Protein AF-A0A7T8IGF6-F1 (afdb_monomer)

InterPro domains:
  IPR009810 Late nodulin domain [PF07127] (1-56)

Structure (mmCIF, N/CA/C/O backbone):
data_AF-A0A7T8IGF6-F1
#
_entry.id   AF-A0A7T8IGF6-F1
#
loop_
_atom_site.group_PDB
_atom_site.id
_atom_site.type_symbol
_atom_site.label_atom_id
_atom_site.label_alt_id
_atom_site.label_comp_id
_atom_site.label_asym_id
_atom_site.label_entity_id
_atom_site.label_seq_id
_atom_site.pdbx_PDB_ins_code
_atom_site.Cartn_x
_atom_site.Cartn_y
_atom_site.Cartn_z
_atom_site.occupancy
_atom_site.B_iso_or_equiv
_atom_site.auth_seq_id
_atom_site.auth_comp_id
_atom_site.auth_asym_id
_atom_site.auth_atom_id
_atom_site.pdbx_PDB_model_num
ATOM 1 N N . MET A 1 1 ? -26.506 0.118 33.255 1.00 61.59 1 MET A N 1
ATOM 2 C CA . MET A 1 1 ? -25.620 -0.959 32.751 1.00 61.59 1 MET A CA 1
ATOM 3 C C . MET A 1 1 ? -25.894 -1.337 31.294 1.00 61.59 1 MET A C 1
ATOM 5 O O . MET A 1 1 ? -24.981 -1.225 30.493 1.00 61.59 1 MET A O 1
ATOM 9 N N . VAL A 1 2 ? -27.130 -1.683 30.903 1.00 70.88 2 VAL A N 1
ATOM 10 C CA . VAL A 1 2 ? -27.473 -2.127 29.525 1.00 70.88 2 VAL A CA 1
ATOM 11 C C . VAL A 1 2 ? -27.045 -1.148 28.414 1.00 70.88 2 VAL A C 1
ATOM 13 O O . VAL A 1 2 ? -26.568 -1.573 27.366 1.00 70.88 2 VAL A O 1
ATOM 16 N N . LYS A 1 3 ? -27.153 0.169 28.645 1.00 73.19 3 LYS A N 1
ATOM 17 C CA . LYS A 1 3 ? -26.713 1.200 27.681 1.00 73.19 3 LYS A CA 1
ATOM 18 C C . LYS A 1 3 ? -25.194 1.199 27.446 1.00 73.19 3 LYS A C 1
ATOM 20 O O . LYS A 1 3 ? -24.758 1.370 26.315 1.00 73.19 3 LYS A O 1
ATOM 25 N N . ILE A 1 4 ? -24.406 0.966 28.497 1.00 76.12 4 ILE A N 1
ATOM 26 C CA . ILE A 1 4 ? -22.937 0.907 28.415 1.00 76.12 4 ILE A CA 1
ATOM 27 C C . ILE A 1 4 ? -22.520 -0.357 27.657 1.00 76.12 4 ILE A C 1
ATOM 29 O O . ILE A 1 4 ? -21.693 -0.282 26.757 1.00 76.12 4 ILE A O 1
ATOM 33 N N . ILE A 1 5 ? -23.168 -1.490 27.945 1.00 75.81 5 ILE A N 1
ATOM 34 C CA . ILE A 1 5 ? -22.920 -2.766 27.257 1.00 75.81 5 ILE A CA 1
ATOM 35 C C . ILE A 1 5 ? -23.191 -2.636 25.751 1.00 75.81 5 ILE A C 1
ATOM 37 O O . ILE A 1 5 ? -22.367 -3.057 24.944 1.00 75.81 5 ILE A O 1
ATOM 41 N N . LYS A 1 6 ? -24.298 -1.985 25.362 1.00 77.00 6 LYS A N 1
ATOM 42 C CA . LYS A 1 6 ? -24.599 -1.697 23.949 1.00 77.00 6 LYS A CA 1
ATOM 43 C C . LYS A 1 6 ? -23.544 -0.803 23.292 1.00 77.00 6 LYS A C 1
ATOM 45 O O . LYS A 1 6 ? -23.149 -1.079 22.166 1.00 77.00 6 LYS A O 1
ATOM 50 N N . SER A 1 7 ? -23.071 0.229 23.992 1.00 81.88 7 SER A N 1
ATOM 51 C CA . SER A 1 7 ? -22.035 1.138 23.478 1.00 81.88 7 SER A CA 1
ATOM 52 C C . SER A 1 7 ? -20.714 0.410 23.208 1.00 81.88 7 SER A C 1
ATOM 54 O O . SER A 1 7 ? -20.148 0.517 22.122 1.00 81.88 7 SER A O 1
ATOM 56 N N . VAL A 1 8 ? -20.270 -0.418 24.159 1.00 88.31 8 VAL A N 1
ATOM 57 C CA . VAL A 1 8 ? -19.057 -1.237 24.017 1.00 88.31 8 VAL A CA 1
ATOM 58 C C . VAL A 1 8 ? -19.186 -2.209 22.843 1.00 88.31 8 VAL A C 1
ATOM 60 O O . VAL A 1 8 ? -18.247 -2.359 22.068 1.00 88.31 8 VAL A O 1
ATOM 63 N N . HIS A 1 9 ? -20.359 -2.819 22.658 1.00 86.81 9 HIS A N 1
ATOM 64 C CA . HIS A 1 9 ? -20.613 -3.713 21.527 1.00 86.81 9 HIS A CA 1
ATOM 65 C C . HIS A 1 9 ? -20.476 -3.012 20.174 1.00 86.81 9 HIS A C 1
ATOM 67 O O . HIS A 1 9 ? -19.834 -3.544 19.272 1.00 86.81 9 HIS A O 1
ATOM 73 N N . VAL A 1 10 ? -21.036 -1.807 20.040 1.00 90.44 10 VAL A N 1
ATOM 74 C CA . VAL A 1 10 ? -20.916 -1.011 18.812 1.00 90.44 10 VAL A CA 1
ATOM 75 C C . VAL A 1 10 ? -19.454 -0.641 18.558 1.00 90.44 10 VAL A C 1
ATOM 77 O O . VAL A 1 10 ? -18.975 -0.807 17.441 1.00 90.44 10 VAL A O 1
ATOM 80 N N . MET A 1 11 ? -18.715 -0.226 19.593 1.00 90.69 11 MET A N 1
ATOM 81 C CA . MET A 1 11 ? -17.292 0.108 19.476 1.00 90.69 11 MET A CA 1
ATOM 82 C C . MET A 1 11 ? -16.450 -1.089 19.012 1.00 90.69 11 MET A C 1
ATOM 84 O O . MET A 1 11 ? -15.620 -0.947 18.119 1.00 90.69 11 MET A O 1
ATOM 88 N N . ILE A 1 12 ? -16.695 -2.279 19.567 1.00 92.25 12 ILE A N 1
ATOM 89 C CA . ILE A 1 12 ? -16.022 -3.516 19.145 1.00 92.25 12 ILE A CA 1
ATOM 90 C C . ILE A 1 12 ? -16.341 -3.826 17.680 1.00 92.25 12 ILE A C 1
ATOM 92 O O . ILE A 1 12 ? -15.435 -4.148 16.915 1.00 92.25 12 ILE A O 1
ATOM 96 N N . LEU A 1 13 ? -17.603 -3.680 17.266 1.00 92.44 13 LEU A N 1
ATOM 97 C CA . LEU A 1 13 ? -18.005 -3.885 15.874 1.00 92.44 13 LEU A CA 1
ATOM 98 C C . LEU A 1 13 ? -17.250 -2.944 14.927 1.00 92.44 13 LEU A C 1
ATOM 100 O O . LEU A 1 13 ? -16.727 -3.392 13.909 1.00 92.44 13 LEU A O 1
ATOM 104 N N . PHE A 1 14 ? -17.136 -1.664 15.293 1.00 90.88 14 PHE A N 1
ATOM 105 C CA . PHE A 1 14 ? -16.354 -0.684 14.538 1.00 90.88 14 PHE A CA 1
ATOM 106 C C . PHE A 1 14 ? -14.878 -1.065 14.445 1.00 90.88 14 PHE A C 1
ATOM 108 O O . PHE A 1 14 ? -14.306 -0.969 13.363 1.00 90.88 14 PHE A O 1
ATOM 115 N N . LEU A 1 15 ? -14.266 -1.533 15.535 1.00 91.06 15 LEU A N 1
ATOM 116 C CA . LEU A 1 15 ? -12.868 -1.973 15.531 1.00 91.06 15 LEU A CA 1
ATOM 117 C C . LEU A 1 15 ? -12.654 -3.193 14.627 1.00 91.06 15 LEU A C 1
ATOM 119 O O . LEU A 1 15 ? -11.678 -3.231 13.881 1.00 91.06 15 LEU A O 1
ATOM 123 N N . ILE A 1 16 ? -13.577 -4.159 14.641 1.00 91.44 16 ILE A N 1
ATOM 124 C CA . ILE A 1 16 ? -13.520 -5.336 13.762 1.00 91.44 16 ILE A CA 1
ATOM 125 C C . ILE A 1 16 ? -13.637 -4.910 12.295 1.00 91.44 16 ILE A C 1
ATOM 127 O O . ILE A 1 16 ? -12.814 -5.306 11.472 1.00 91.44 16 ILE A O 1
ATOM 131 N N . LEU A 1 17 ? -14.621 -4.068 11.966 1.00 88.44 17 LEU A N 1
ATOM 132 C CA . LEU A 1 17 ? -14.797 -3.524 10.616 1.00 88.44 17 LEU A CA 1
ATOM 133 C C . LEU A 1 17 ? -13.562 -2.743 10.158 1.00 88.44 17 LEU A C 1
ATOM 135 O O . LEU A 1 17 ? -13.073 -2.961 9.052 1.00 88.44 17 LEU A O 1
ATOM 139 N N . PHE A 1 18 ? -13.020 -1.884 11.019 1.00 87.88 18 PHE A N 1
ATOM 140 C CA . PHE A 1 18 ? -11.814 -1.114 10.736 1.00 87.88 18 PHE A CA 1
ATOM 141 C C . PHE A 1 18 ? -10.601 -2.016 10.498 1.00 87.88 18 PHE A C 1
ATOM 143 O O . PHE A 1 18 ? -9.830 -1.769 9.571 1.00 87.88 18 PHE A O 1
ATOM 150 N N . HIS A 1 19 ? -10.451 -3.086 11.280 1.00 84.31 19 HIS A N 1
ATOM 151 C CA . HIS A 1 19 ? -9.385 -4.064 11.095 1.00 84.31 19 HIS A CA 1
ATOM 152 C C . HIS A 1 19 ? -9.522 -4.809 9.763 1.00 84.31 19 HIS A C 1
ATOM 154 O O . HIS A 1 19 ? -8.536 -4.955 9.051 1.00 84.31 19 HIS A O 1
ATOM 160 N N . VAL A 1 20 ? -10.729 -5.241 9.385 1.00 84.50 20 VAL A N 1
ATOM 161 C CA . VAL A 1 20 ? -10.967 -5.919 8.096 1.00 84.50 20 VAL A CA 1
ATOM 162 C C . VAL A 1 20 ? -10.687 -4.983 6.924 1.00 84.50 20 VAL A C 1
ATOM 164 O O . VAL A 1 20 ? -10.003 -5.368 5.980 1.00 84.50 20 VAL A O 1
ATOM 167 N N . VAL A 1 21 ? -11.171 -3.742 6.985 1.00 81.62 21 VAL A N 1
ATOM 168 C CA . VAL A 1 21 ? -10.915 -2.738 5.945 1.00 81.62 21 VAL A CA 1
ATOM 169 C C . VAL A 1 21 ? -9.424 -2.431 5.853 1.00 81.62 21 VAL A C 1
ATOM 171 O O . VAL A 1 21 ? -8.878 -2.413 4.753 1.00 81.62 21 VAL A O 1
ATOM 174 N N . SER A 1 22 ? -8.752 -2.257 6.991 1.00 76.81 22 SER A N 1
ATOM 175 C CA . SER A 1 22 ? -7.308 -2.031 7.026 1.00 76.81 22 SER A CA 1
ATOM 176 C C . SER A 1 22 ? -6.549 -3.228 6.476 1.00 76.81 22 SER A C 1
ATOM 178 O O . SER A 1 22 ? -5.685 -3.025 5.648 1.00 76.81 22 SER A O 1
ATOM 180 N N . ASP A 1 23 ? -6.886 -4.465 6.839 1.00 74.06 23 ASP A N 1
ATOM 181 C CA . ASP A 1 23 ? -6.241 -5.669 6.303 1.00 74.06 23 ASP A CA 1
ATOM 182 C C . ASP A 1 23 ? -6.463 -5.810 4.792 1.00 74.06 23 ASP A C 1
ATOM 184 O O . ASP A 1 23 ? -5.529 -6.133 4.071 1.00 74.06 23 ASP A O 1
ATOM 188 N N . VAL A 1 24 ? -7.653 -5.495 4.275 1.00 69.88 24 VAL A N 1
ATOM 189 C CA . VAL A 1 24 ? -7.927 -5.529 2.829 1.00 69.88 24 VAL A CA 1
ATOM 190 C C . VAL A 1 24 ? -7.177 -4.422 2.090 1.00 69.88 24 VAL A C 1
ATOM 192 O O . VAL A 1 24 ? -6.608 -4.684 1.032 1.00 69.88 24 VAL A O 1
ATOM 195 N N . ILE A 1 25 ? -7.150 -3.199 2.625 1.00 65.25 25 ILE A N 1
ATOM 196 C CA . ILE A 1 25 ? -6.417 -2.071 2.035 1.00 65.25 25 ILE A CA 1
ATOM 197 C C . ILE A 1 25 ? -4.909 -2.300 2.141 1.00 65.25 25 ILE A C 1
ATOM 199 O O . ILE A 1 25 ? -4.197 -2.044 1.180 1.00 65.25 25 ILE A O 1
ATOM 203 N N . LEU A 1 26 ? -4.419 -2.825 3.263 1.00 57.69 26 LEU A N 1
ATOM 204 C CA . LEU A 1 26 ? -3.007 -3.096 3.509 1.00 57.69 26 LEU A CA 1
ATOM 205 C C . LEU A 1 26 ? -2.533 -4.329 2.733 1.00 57.69 26 LEU A C 1
ATOM 207 O O . LEU A 1 26 ? -1.438 -4.296 2.202 1.00 57.69 26 LEU A O 1
ATOM 211 N N . LYS A 1 27 ? -3.346 -5.380 2.565 1.00 54.56 27 LYS A N 1
ATOM 212 C CA . LYS A 1 27 ? -3.014 -6.526 1.693 1.00 54.56 27 LYS A CA 1
ATOM 213 C C . LYS A 1 27 ? -3.136 -6.204 0.209 1.00 54.56 27 LYS A C 1
ATOM 215 O O . LYS A 1 27 ? -2.405 -6.790 -0.580 1.00 54.56 27 LYS A O 1
ATOM 220 N N . LYS A 1 28 ? -4.037 -5.296 -0.190 1.00 49.94 28 LYS A N 1
ATOM 221 C CA . LYS A 1 28 ? -4.038 -4.733 -1.554 1.00 49.94 28 LYS A CA 1
ATOM 222 C C . LYS A 1 28 ? -2.916 -3.710 -1.763 1.00 49.94 28 LYS A C 1
ATOM 224 O O . LYS A 1 28 ? -2.487 -3.532 -2.896 1.00 49.94 28 LYS A O 1
ATOM 229 N N . GLY A 1 29 ? -2.490 -3.033 -0.699 1.00 48.00 29 GLY A N 1
ATOM 230 C CA . GLY A 1 29 ? -1.467 -1.984 -0.689 1.00 48.00 29 GLY A CA 1
ATOM 231 C C . GLY A 1 29 ? -0.048 -2.493 -0.434 1.00 48.00 29 GLY A C 1
ATOM 232 O O . GLY A 1 29 ? 0.914 -1.799 -0.752 1.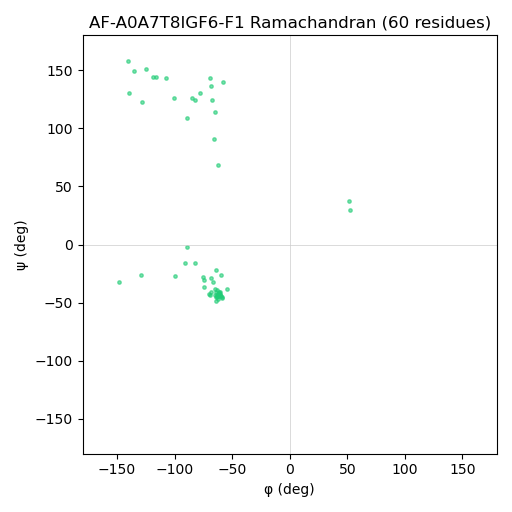00 48.00 29 GLY A O 1
ATOM 233 N N . GLU A 1 30 ? 0.118 -3.719 0.070 1.00 53.19 30 GLU A N 1
ATOM 234 C CA . GLU A 1 30 ? 1.332 -4.495 -0.130 1.00 53.19 30 GLU A CA 1
ATOM 235 C C . GLU A 1 30 ? 1.379 -4.782 -1.628 1.00 53.19 30 GLU A C 1
ATOM 237 O O . GLU A 1 30 ? 0.820 -5.766 -2.111 1.00 53.19 30 GLU A O 1
ATOM 242 N N . PHE A 1 31 ? 2.023 -3.886 -2.371 1.00 63.03 31 PHE A N 1
ATOM 243 C CA . PHE A 1 31 ? 2.467 -4.097 -3.739 1.00 63.03 31 PHE A CA 1
ATOM 244 C C . PHE A 1 31 ? 3.487 -5.240 -3.745 1.00 63.03 31 PHE A C 1
ATOM 246 O O . PHE A 1 31 ? 4.692 -5.032 -3.908 1.00 63.03 31 PHE A O 1
ATOM 253 N N . ARG A 1 32 ? 2.998 -6.451 -3.464 1.00 67.94 32 ARG A N 1
ATOM 254 C CA . ARG A 1 32 ? 3.761 -7.681 -3.519 1.00 67.94 32 ARG A CA 1
ATOM 255 C C . ARG A 1 32 ? 4.135 -7.866 -4.964 1.00 67.94 32 ARG A C 1
ATOM 257 O O . ARG A 1 32 ? 3.285 -8.034 -5.831 1.00 67.94 32 ARG A O 1
ATOM 264 N N . CYS A 1 33 ? 5.422 -7.788 -5.188 1.00 76.94 33 CYS A N 1
ATOM 265 C CA . CYS A 1 33 ? 6.032 -7.980 -6.475 1.00 76.94 33 CYS A CA 1
ATOM 266 C C . CYS A 1 33 ? 6.912 -9.212 -6.378 1.00 76.94 33 CYS A C 1
ATOM 268 O O . CYS A 1 33 ? 7.532 -9.453 -5.344 1.00 76.94 33 CYS A O 1
ATOM 270 N N . PHE A 1 34 ? 6.977 -9.990 -7.442 1.00 81.25 34 PHE A N 1
ATOM 271 C CA . PHE A 1 34 ? 8.007 -11.012 -7.587 1.00 81.25 34 PHE A CA 1
ATOM 272 C C . PHE A 1 34 ? 9.129 -10.493 -8.482 1.00 81.25 34 PHE A C 1
ATOM 274 O O . PHE A 1 34 ? 10.282 -10.895 -8.314 1.00 81.25 34 PHE A O 1
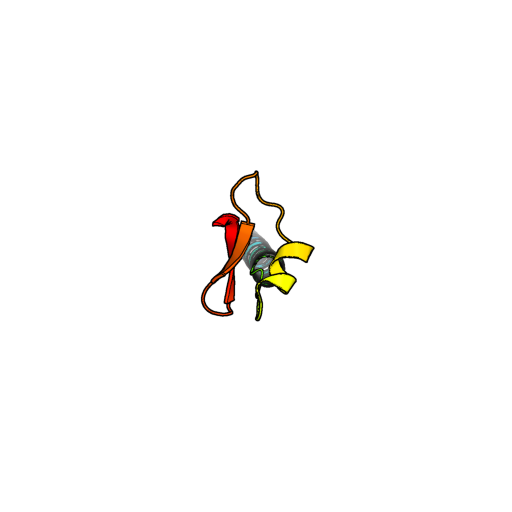ATOM 281 N N . GLU A 1 35 ? 8.788 -9.558 -9.374 1.00 82.38 35 GLU A N 1
ATOM 282 C CA . GLU A 1 35 ? 9.665 -8.990 -10.390 1.00 82.38 35 GLU A CA 1
ATOM 283 C C . GLU A 1 35 ? 9.420 -7.476 -10.542 1.00 82.38 35 GLU A C 1
ATOM 285 O O . GLU A 1 35 ? 8.345 -6.963 -10.230 1.00 82.38 35 GLU A O 1
ATOM 290 N N . ASP A 1 36 ? 10.402 -6.732 -11.061 1.00 81.31 36 ASP A N 1
ATOM 291 C CA . ASP A 1 36 ? 10.296 -5.271 -11.258 1.00 81.31 36 ASP A CA 1
ATOM 292 C C . ASP A 1 36 ? 9.134 -4.867 -12.192 1.00 81.31 36 ASP A C 1
ATOM 294 O O . ASP A 1 36 ? 8.589 -3.761 -12.102 1.00 81.31 36 ASP A O 1
ATOM 298 N N . ALA A 1 37 ? 8.736 -5.768 -13.096 1.00 79.50 37 ALA A N 1
ATOM 299 C CA . ALA A 1 37 ? 7.625 -5.565 -14.020 1.00 79.50 37 ALA A CA 1
ATOM 300 C C . ALA A 1 37 ? 6.261 -5.535 -13.313 1.00 79.50 37 ALA A C 1
ATOM 302 O O . ALA A 1 37 ? 5.354 -4.841 -13.779 1.00 79.50 37 ALA A O 1
ATOM 303 N N . ASP A 1 38 ? 6.119 -6.231 -12.178 1.00 78.31 38 ASP A N 1
ATOM 304 C CA . ASP A 1 38 ? 4.905 -6.158 -11.364 1.00 78.31 38 ASP A CA 1
ATOM 305 C C . ASP A 1 38 ? 4.711 -4.728 -10.867 1.00 78.31 38 ASP A C 1
ATOM 307 O O . ASP A 1 38 ? 3.620 -4.179 -10.983 1.00 78.31 38 ASP A O 1
ATOM 311 N N . CYS A 1 39 ? 5.794 -4.078 -10.428 1.00 78.56 39 CYS A N 1
ATOM 312 C CA . CYS A 1 39 ? 5.763 -2.721 -9.893 1.00 78.56 39 CYS A CA 1
ATOM 313 C C . CYS A 1 39 ? 5.393 -1.658 -10.929 1.00 78.56 39 CYS A C 1
ATOM 315 O O . CYS A 1 39 ? 4.709 -0.696 -10.589 1.00 78.56 39 CYS A O 1
ATOM 317 N N . HIS A 1 40 ? 5.765 -1.843 -12.197 1.00 73.38 40 HIS A N 1
ATOM 318 C CA . HIS A 1 40 ? 5.421 -0.901 -13.268 1.00 73.38 40 HIS A CA 1
ATOM 319 C C . HIS A 1 40 ? 3.910 -0.797 -13.531 1.00 73.38 40 HIS A C 1
ATOM 321 O O . HIS A 1 40 ? 3.455 0.209 -14.069 1.00 73.38 40 HIS A O 1
ATOM 327 N N . LYS A 1 41 ? 3.119 -1.812 -13.153 1.00 67.00 41 LYS A N 1
ATOM 328 C CA . LYS A 1 41 ? 1.656 -1.814 -13.340 1.00 67.00 41 LYS A CA 1
ATOM 329 C C . LYS A 1 41 ? 0.899 -1.050 -12.251 1.00 67.00 41 LYS A C 1
ATOM 331 O O . LYS A 1 41 ? -0.282 -0.766 -12.420 1.00 67.00 41 LYS A O 1
ATOM 336 N N . ILE A 1 42 ? 1.559 -0.771 -11.132 1.00 69.12 42 ILE A N 1
ATOM 337 C CA . ILE A 1 42 ? 0.921 -0.361 -9.872 1.00 69.12 42 ILE A CA 1
ATOM 338 C C . ILE A 1 42 ? 1.544 0.902 -9.277 1.00 69.12 42 ILE A C 1
ATOM 340 O O . ILE A 1 42 ? 0.855 1.636 -8.573 1.00 69.12 42 ILE A O 1
ATOM 344 N N . LEU A 1 43 ? 2.817 1.176 -9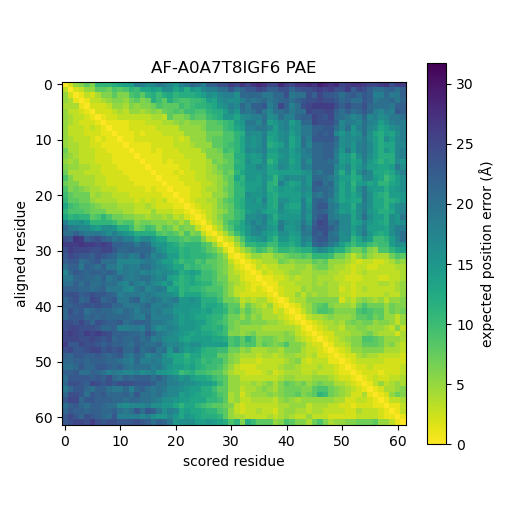.566 1.00 73.19 43 LEU A N 1
ATOM 345 C CA . LEU A 1 43 ? 3.564 2.297 -9.012 1.00 73.19 43 LEU A CA 1
ATOM 346 C C . LEU A 1 43 ? 4.222 3.106 -10.135 1.00 73.19 43 LEU A C 1
ATOM 348 O O . LEU A 1 43 ? 5.024 2.582 -10.906 1.00 73.19 43 LEU A O 1
ATOM 352 N N . PHE A 1 44 ? 3.909 4.399 -10.200 1.00 78.19 44 PHE A N 1
ATOM 353 C CA . PHE A 1 44 ? 4.556 5.349 -11.103 1.00 78.19 44 PHE A CA 1
ATOM 354 C C . PHE A 1 44 ? 5.601 6.159 -10.328 1.00 78.19 44 PHE A C 1
ATOM 356 O O . PHE A 1 44 ? 5.277 6.755 -9.302 1.00 78.19 44 PHE A O 1
ATOM 363 N N . CYS A 1 45 ? 6.845 6.182 -10.807 1.00 80.06 45 CYS A N 1
ATOM 364 C CA . CYS A 1 45 ? 7.944 6.920 -10.180 1.00 80.06 45 CYS A CA 1
ATOM 365 C C . CYS A 1 45 ? 8.308 8.157 -11.002 1.00 80.06 45 CYS A C 1
ATOM 367 O O . CYS A 1 45 ? 8.290 8.122 -12.234 1.00 80.06 45 CYS A O 1
ATOM 369 N N . SER A 1 46 ? 8.669 9.245 -10.321 1.00 83.00 46 SER A N 1
ATOM 370 C CA . SER A 1 46 ? 9.183 10.446 -10.980 1.00 83.00 46 SER A CA 1
ATOM 371 C C . SER A 1 46 ? 10.569 10.178 -11.587 1.00 83.00 46 SER A C 1
ATOM 373 O O . SER A 1 46 ? 11.415 9.592 -10.907 1.00 83.00 46 SER A O 1
ATOM 375 N N . PRO A 1 47 ? 10.851 10.629 -12.824 1.00 81.62 47 PRO A N 1
ATOM 376 C CA . PRO A 1 47 ? 12.183 10.506 -13.420 1.00 81.62 47 PRO A CA 1
ATOM 377 C C . PRO A 1 47 ? 13.253 11.200 -12.549 1.00 81.62 47 PRO A C 1
ATOM 379 O O . PRO A 1 47 ? 12.979 12.298 -12.059 1.00 81.62 47 PRO A O 1
ATOM 382 N N . PRO A 1 48 ? 14.465 10.629 -12.363 1.00 81.38 48 PRO A N 1
ATOM 383 C CA . PRO A 1 48 ? 15.032 9.450 -13.034 1.00 81.38 48 PRO A CA 1
ATOM 384 C C . PRO A 1 48 ? 14.735 8.101 -12.355 1.00 81.38 48 PRO A C 1
ATOM 386 O O . PRO A 1 48 ? 15.163 7.064 -12.869 1.00 81.38 48 PRO A O 1
ATOM 389 N N . SER A 1 49 ? 14.039 8.100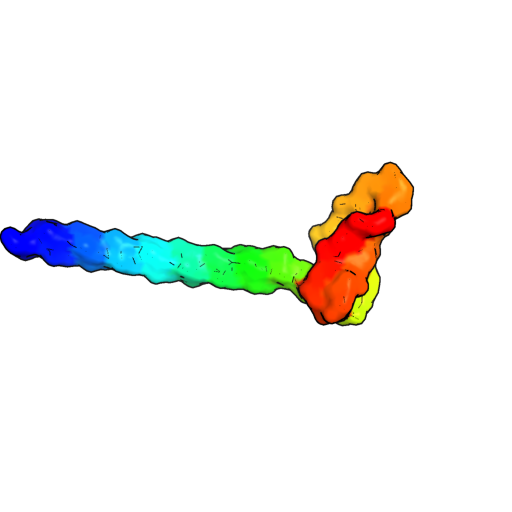 -11.218 1.00 82.00 49 SER A N 1
ATOM 390 C CA . SER A 1 49 ? 13.792 6.895 -10.428 1.00 82.00 49 SER A CA 1
ATOM 391 C C . SER A 1 49 ? 12.845 5.933 -11.140 1.00 82.00 49 SER A C 1
ATOM 393 O O . SER A 1 49 ? 11.892 6.344 -11.807 1.00 82.00 49 SER A O 1
ATOM 395 N N . LYS A 1 50 ? 13.094 4.630 -10.986 1.00 82.81 50 LYS A N 1
ATOM 396 C CA . LYS A 1 50 ? 12.268 3.569 -11.580 1.00 82.81 50 LYS A CA 1
ATOM 397 C C . LYS A 1 50 ? 11.663 2.688 -10.488 1.00 82.81 50 LYS A C 1
ATOM 399 O O . LYS A 1 50 ? 12.329 2.425 -9.485 1.00 82.81 50 LYS A O 1
ATOM 404 N N . PRO A 1 51 ? 10.421 2.209 -10.666 1.00 83.31 51 PRO A N 1
ATOM 405 C CA . PRO A 1 51 ? 9.825 1.279 -9.723 1.00 83.31 51 PRO A CA 1
ATOM 406 C C . PRO A 1 51 ? 10.577 -0.055 -9.795 1.00 83.31 51 PRO A C 1
ATOM 408 O O . PRO A 1 51 ? 10.720 -0.644 -10.867 1.00 83.31 51 PRO A O 1
ATOM 411 N N . ARG A 1 52 ? 11.073 -0.515 -8.647 1.00 83.44 52 ARG A N 1
ATOM 412 C CA . ARG A 1 52 ? 11.763 -1.793 -8.465 1.00 83.44 52 ARG A CA 1
ATOM 413 C C . ARG A 1 52 ? 11.108 -2.619 -7.376 1.00 83.44 52 ARG A C 1
ATOM 415 O O . ARG A 1 52 ? 10.561 -2.087 -6.411 1.00 83.44 52 ARG A O 1
ATOM 422 N N . CYS A 1 53 ? 11.229 -3.927 -7.519 1.00 85.19 53 CYS A N 1
ATOM 423 C CA . CYS A 1 53 ? 10.793 -4.892 -6.544 1.00 85.19 53 CYS A CA 1
ATOM 424 C C . CYS A 1 53 ? 11.901 -5.198 -5.533 1.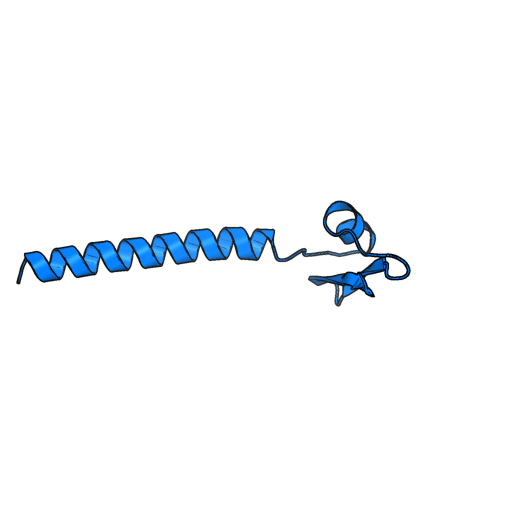00 85.19 53 CYS A C 1
ATOM 426 O O . CYS A 1 53 ? 12.887 -5.874 -5.827 1.00 85.19 53 CYS A O 1
ATOM 428 N N . LEU A 1 54 ? 11.722 -4.735 -4.300 1.00 82.94 54 LEU A N 1
ATOM 429 C CA . LEU A 1 54 ? 12.621 -5.018 -3.194 1.00 82.94 54 LEU A CA 1
ATOM 430 C C . LEU A 1 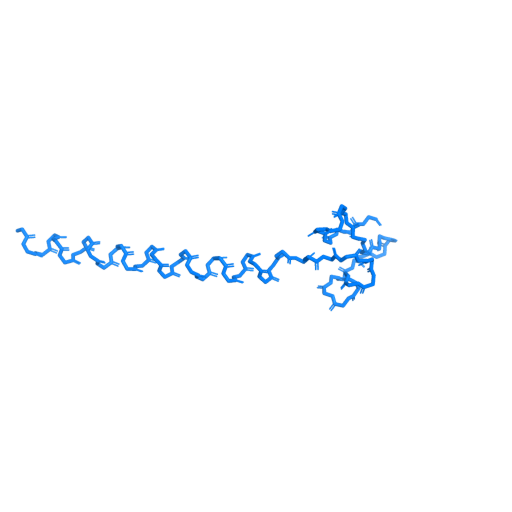54 ? 12.250 -6.351 -2.536 1.00 82.94 54 LEU A C 1
ATOM 432 O O . LEU A 1 54 ? 11.111 -6.558 -2.107 1.00 82.94 54 LEU A O 1
ATOM 436 N N . ASN A 1 55 ? 13.236 -7.246 -2.419 1.00 77.44 55 ASN A N 1
ATOM 437 C CA . ASN A 1 55 ? 13.127 -8.527 -1.711 1.00 77.44 55 ASN A CA 1
ATOM 438 C C . ASN A 1 55 ? 11.938 -9.402 -2.144 1.00 77.44 55 ASN A C 1
ATOM 440 O O . ASN A 1 55 ? 11.419 -10.165 -1.330 1.00 77.44 55 ASN A O 1
ATOM 444 N N . LYS A 1 56 ? 11.502 -9.290 -3.409 1.00 77.88 56 LYS A N 1
ATOM 445 C CA . LYS A 1 56 ? 10.328 -10.009 -3.940 1.00 77.88 56 LYS A CA 1
ATOM 446 C C . LYS A 1 56 ? 9.082 -9.822 -3.068 1.0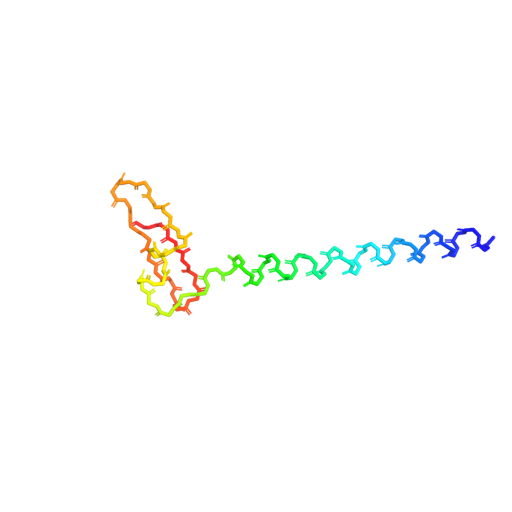0 77.88 56 LYS A C 1
ATOM 448 O O . LYS A 1 56 ? 8.344 -10.772 -2.798 1.00 77.88 56 LYS A O 1
ATOM 453 N N . ARG A 1 57 ? 8.910 -8.612 -2.530 1.00 76.94 57 ARG A N 1
ATOM 454 C CA . ARG A 1 57 ? 7.868 -8.359 -1.537 1.00 76.94 57 ARG A CA 1
ATOM 455 C C . ARG A 1 57 ? 7.293 -6.956 -1.566 1.00 76.94 57 ARG A C 1
ATOM 457 O O . ARG A 1 57 ? 6.111 -6.822 -1.275 1.00 76.94 57 ARG A O 1
ATOM 464 N N . TYR A 1 58 ? 8.079 -5.941 -1.923 1.00 81.44 58 TYR A N 1
ATOM 465 C CA . TYR A 1 58 ? 7.603 -4.557 -1.907 1.00 81.44 58 TYR A CA 1
ATOM 466 C C . TYR A 1 58 ? 8.113 -3.776 -3.113 1.00 81.44 58 TYR A C 1
ATOM 468 O O . TYR A 1 58 ? 9.314 -3.755 -3.373 1.00 81.44 58 TYR A O 1
ATOM 476 N N . CYS A 1 59 ? 7.218 -3.082 -3.807 1.00 79.06 59 CYS A N 1
ATOM 477 C CA . CYS A 1 59 ? 7.597 -2.106 -4.821 1.00 79.06 59 CYS A CA 1
ATOM 478 C C . CYS A 1 59 ? 8.062 -0.790 -4.194 1.00 79.06 59 CYS A C 1
ATOM 480 O O . CYS A 1 59 ? 7.355 -0.216 -3.368 1.00 79.06 59 CYS A O 1
ATOM 482 N N . LEU A 1 60 ? 9.218 -0.287 -4.624 1.00 82.00 60 LEU A N 1
ATOM 483 C CA . LEU A 1 60 ? 9.788 1.000 -4.218 1.0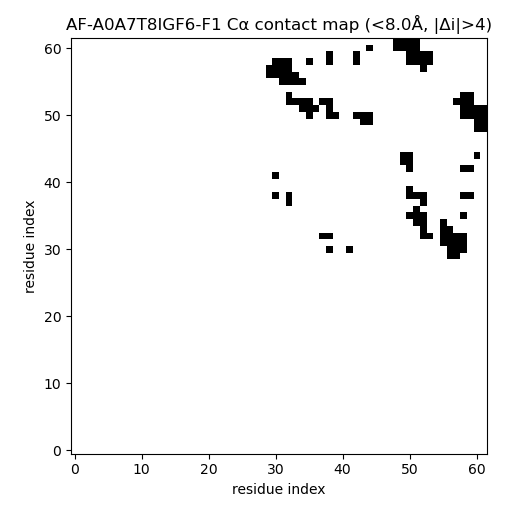0 82.00 60 LEU A CA 1
ATOM 484 C C . LEU A 1 60 ? 10.324 1.749 -5.440 1.00 82.00 60 LEU A C 1
ATOM 486 O O . LEU A 1 60 ? 10.783 1.135 -6.401 1.00 82.00 60 LEU A O 1
ATOM 490 N N . CYS A 1 61 ? 10.296 3.078 -5.397 1.00 80.31 61 CYS A N 1
ATOM 491 C CA . CYS A 1 61 ? 10.998 3.906 -6.373 1.00 80.31 61 CYS A CA 1
ATOM 492 C C . CYS A 1 61 ? 12.466 4.023 -5.966 1.00 80.31 61 CYS A C 1
ATOM 494 O O . CYS A 1 61 ? 12.750 4.445 -4.845 1.00 80.31 61 CYS A O 1
ATOM 496 N N . ASN A 1 62 ? 13.373 3.659 -6.869 1.00 74.38 62 ASN A N 1
ATOM 497 C CA . ASN A 1 62 ? 14.815 3.824 -6.696 1.00 74.38 62 ASN A CA 1
ATOM 498 C C . ASN A 1 62 ? 15.379 4.618 -7.872 1.00 74.38 62 ASN A C 1
ATOM 500 O O . ASN A 1 62 ? 15.191 4.169 -9.027 1.00 74.38 62 ASN A O 1
#

Solvent-accessible surface area (backbone atoms only — not comparable to full-atom values): 3458 Å² total; per-residue (Å²): 109,72,70,58,56,52,51,54,51,53,54,51,51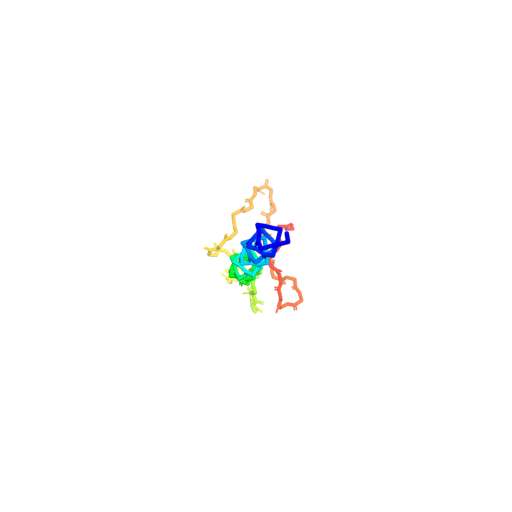,51,50,54,53,51,49,54,53,46,51,54,52,48,61,68,61,47,46,64,11,82,41,42,71,54,19,62,78,78,45,90,46,68,85,91,32,42,38,32,36,47,90,53,44,36,53,43,70,85

pLDDT: mean 77.62, std 10.23, range [48.0, 92.44]

Foldseek 3Di:
DVVVVVVVVVVVVVVVVVVVVCCVCVVVVFLQAQFQVSQVVPDDDDPPWGWTDDPSTHTDTD

Sequence (62 aa):
MVKIIKSVHVMILFLILFHVVSDVILKKGEFRCFEDADCHKILFCSPPSKPRCLNKRYCLCN

Radius of gyration: 19.21 Å; Cα contacts (8 Å, |Δi|>4): 62; chains: 1; bounding box: 42×22×47 Å

Secondary structure (DSSP, 8-state):
-HHHHHHHHHHHHHHHHHHHHHHHHHHHHS---SSHHHHHTT----TT--EEEETTTEEEE-

Mean predicted aligned error: 11.26 Å

Organism: Lens culinaris (NCBI:txid3864)